Protein AF-A0A8J5ITA6-F1 (afdb_mon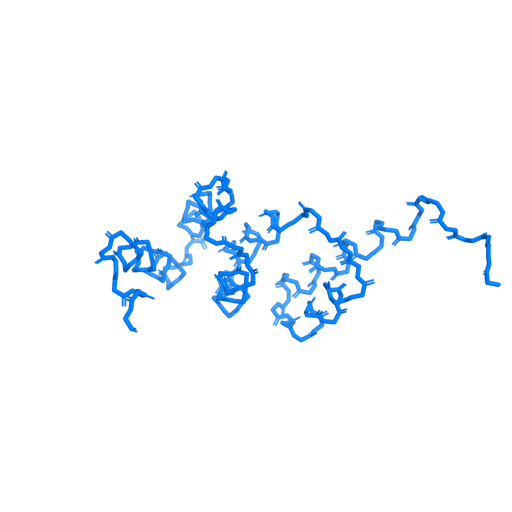omer_lite)

Sequence (108 aa):
MEYLHEQGYLDNFKDAAVVAVRNNHLDTLKWLLETHDYYTYGFMVEEAARHGHINILQFFHRTISSEEREFLPPFRNAIDVAATNGQLDTVKWVHHTRDEQRSGKWTS

Radius of gyration: 15.16 Å; chains: 1; bounding box: 36×26×49 Å

InterPro domains:
  IPR052050 Secreted Effector and Ankyrin Repeat [PTHR46586] (2-100)

Foldseek 3Di:
DPPPDDPDVVVVLVVVLLVCLLVLVQVSNVVSCVVDPDPPVQVSLLNNLLNLNVVNVVVSVVPDDPVCVVVRCRLVVSLVSNVVNVNVVSNVVSVVVVVCVVVVVPVD

Structure (mmCIF, N/CA/C/O backbone):
data_AF-A0A8J5ITA6-F1
#
_entry.id   AF-A0A8J5ITA6-F1
#
loop_
_atom_site.group_PDB
_atom_site.id
_atom_site.type_symbol
_atom_site.label_atom_id
_atom_site.label_alt_id
_atom_site.label_comp_id
_atom_site.label_asym_id
_atom_site.label_entity_id
_atom_site.label_seq_id
_atom_site.pdbx_PDB_ins_code
_atom_site.Cartn_x
_atom_site.Cartn_y
_atom_site.Cartn_z
_atom_site.occupancy
_atom_site.B_iso_or_equiv
_atom_site.auth_seq_id
_atom_site.auth_comp_id
_atom_site.auth_asym_id
_atom_site.auth_atom_id
_atom_site.pdbx_PDB_model_num
ATOM 1 N N . MET A 1 1 ? 19.729 -2.117 -29.677 1.00 46.41 1 MET A N 1
ATOM 2 C CA . MET A 1 1 ? 19.132 -1.587 -28.438 1.00 46.41 1 MET A CA 1
ATOM 3 C C . MET A 1 1 ? 18.856 -0.099 -28.624 1.00 46.41 1 MET A C 1
ATOM 5 O O . MET A 1 1 ? 19.531 0.697 -28.000 1.00 46.41 1 MET A O 1
ATOM 9 N N . GLU A 1 2 ? 17.934 0.286 -29.521 1.00 46.12 2 GLU A N 1
ATOM 10 C CA . GLU A 1 2 ? 17.629 1.723 -29.714 1.00 46.12 2 GLU A CA 1
ATOM 11 C C . GLU A 1 2 ? 16.331 2.043 -30.491 1.00 46.12 2 GLU A C 1
ATOM 13 O O . GLU A 1 2 ? 16.154 3.171 -30.923 1.00 46.12 2 GLU A O 1
ATOM 18 N N . TYR A 1 3 ? 15.390 1.103 -30.691 1.00 38.62 3 TYR A N 1
ATOM 19 C CA . TYR A 1 3 ? 14.214 1.397 -31.541 1.00 38.62 3 TYR A CA 1
ATOM 20 C C . TYR A 1 3 ? 12.907 0.678 -31.160 1.00 38.62 3 TYR A C 1
ATOM 22 O O . TYR A 1 3 ? 12.105 0.323 -32.016 1.00 38.62 3 TYR A O 1
ATOM 30 N N . LEU A 1 4 ? 12.677 0.444 -29.865 1.00 39.12 4 LEU A N 1
ATOM 31 C CA . LEU A 1 4 ? 11.391 -0.069 -29.352 1.00 39.12 4 LEU A CA 1
ATOM 32 C C . LEU A 1 4 ? 10.829 0.814 -28.226 1.00 39.12 4 LEU A C 1
ATOM 34 O O . LEU A 1 4 ? 10.108 0.335 -27.357 1.00 39.12 4 LEU A O 1
ATOM 38 N N . HIS A 1 5 ? 11.208 2.094 -28.202 1.00 45.31 5 HIS A N 1
ATOM 39 C CA . HIS A 1 5 ? 11.149 2.871 -26.969 1.00 45.31 5 HIS A CA 1
ATOM 40 C C . HIS A 1 5 ? 9.815 3.564 -26.686 1.00 45.31 5 HIS A C 1
ATOM 42 O O . HIS A 1 5 ? 9.518 3.773 -25.520 1.00 45.31 5 HIS A O 1
ATOM 48 N N . GLU A 1 6 ? 8.999 3.967 -27.661 1.00 45.97 6 GLU A N 1
ATOM 49 C CA . GLU A 1 6 ? 8.278 5.206 -27.338 1.00 45.97 6 GLU A CA 1
ATOM 50 C C . GLU A 1 6 ? 6.878 5.130 -26.734 1.00 45.97 6 GLU A C 1
ATOM 52 O O . GLU A 1 6 ? 6.600 6.043 -25.976 1.00 45.97 6 GLU A O 1
ATOM 57 N N . GLN A 1 7 ? 6.003 4.132 -26.924 1.00 51.00 7 GLN A N 1
ATOM 58 C CA . GLN A 1 7 ? 4.655 4.232 -26.298 1.00 51.00 7 GLN A CA 1
ATOM 59 C C . GLN A 1 7 ? 3.976 2.909 -25.883 1.00 51.00 7 GLN A C 1
ATOM 61 O O . GLN A 1 7 ? 3.191 2.911 -24.946 1.00 51.00 7 GLN A O 1
ATOM 66 N N . GLY A 1 8 ? 4.285 1.761 -26.500 1.00 47.88 8 GLY A N 1
ATOM 67 C CA . GLY A 1 8 ? 3.573 0.497 -26.212 1.00 47.88 8 GLY A CA 1
ATOM 68 C C . GLY A 1 8 ? 4.098 -0.328 -25.025 1.00 47.88 8 GLY A C 1
ATOM 69 O O . GLY A 1 8 ? 3.408 -1.223 -24.548 1.00 47.88 8 GLY A O 1
ATOM 70 N N . TYR A 1 9 ? 5.319 -0.062 -24.548 1.00 50.38 9 TYR A N 1
ATOM 71 C CA . TYR A 1 9 ? 5.942 -0.842 -23.467 1.00 50.38 9 TYR A CA 1
ATOM 72 C C . TYR A 1 9 ? 5.563 -0.341 -22.069 1.00 50.38 9 TYR A C 1
ATOM 74 O O . TYR A 1 9 ? 5.398 -1.150 -21.159 1.00 50.38 9 TYR A O 1
ATOM 82 N N . LEU A 1 10 ? 5.389 0.973 -21.897 1.00 52.78 10 LEU A N 1
ATOM 83 C CA . LEU A 1 10 ? 5.054 1.572 -20.602 1.00 52.78 10 LEU A CA 1
ATOM 84 C C . LEU A 1 10 ? 3.676 1.125 -20.097 1.00 52.78 10 LEU A C 1
ATOM 86 O O . LEU A 1 10 ? 3.512 0.904 -18.898 1.00 52.78 10 LEU A O 1
ATOM 90 N N . ASP A 1 11 ? 2.708 0.943 -20.995 1.00 60.53 11 ASP A N 1
ATOM 91 C CA . ASP A 1 11 ? 1.368 0.478 -20.624 1.00 60.53 11 ASP A CA 1
ATOM 92 C C . ASP A 1 11 ? 1.383 -0.986 -20.161 1.00 60.53 11 ASP A C 1
ATOM 94 O O . ASP A 1 11 ? 0.785 -1.304 -19.134 1.00 60.53 11 ASP A O 1
ATOM 98 N N . ASN A 1 12 ? 2.190 -1.846 -20.796 1.00 69.50 12 ASN A N 1
ATOM 99 C CA . ASN A 1 12 ? 2.364 -3.235 -20.358 1.00 69.50 12 ASN A CA 1
ATOM 100 C C . ASN A 1 12 ? 2.922 -3.337 -18.933 1.00 69.50 12 ASN A C 1
ATOM 102 O O . ASN A 1 12 ? 2.512 -4.209 -18.167 1.00 69.50 12 ASN A O 1
ATOM 106 N N . PHE A 1 13 ? 3.863 -2.466 -18.558 1.00 74.25 13 PHE A N 1
ATOM 107 C CA . PHE A 1 13 ? 4.431 -2.511 -17.214 1.00 74.25 13 PHE A CA 1
ATOM 108 C C . PHE A 1 13 ? 3.509 -1.897 -16.154 1.00 74.25 13 PHE A C 1
ATOM 110 O O . PHE A 1 13 ? 3.465 -2.404 -15.031 1.00 74.25 13 PHE A O 1
ATOM 117 N N . LYS A 1 14 ? 2.722 -0.868 -16.500 1.00 76.75 14 LYS A N 1
ATOM 118 C CA . LYS A 1 14 ? 1.652 -0.365 -15.622 1.00 76.75 14 LYS A CA 1
ATOM 119 C C . LYS A 1 14 ? 0.617 -1.452 -15.354 1.00 76.75 14 LYS A C 1
ATOM 121 O O . LYS A 1 14 ? 0.291 -1.703 -14.195 1.00 76.75 14 LYS A O 1
ATOM 126 N N . ASP A 1 15 ? 0.158 -2.135 -16.399 1.00 82.44 15 ASP A N 1
ATOM 127 C CA . ASP A 1 15 ? -0.790 -3.241 -16.272 1.00 82.44 15 ASP A CA 1
ATOM 128 C C . ASP A 1 15 ? -0.199 -4.380 -15.436 1.00 82.44 15 ASP A C 1
ATOM 130 O O . ASP A 1 15 ? -0.860 -4.896 -14.534 1.00 82.44 15 ASP A O 1
ATOM 134 N N . ALA A 1 16 ? 1.077 -4.718 -15.649 1.00 86.25 16 ALA A N 1
ATOM 135 C CA . ALA A 1 16 ? 1.779 -5.707 -14.837 1.00 86.25 16 ALA A CA 1
ATOM 136 C C . ALA A 1 16 ? 1.843 -5.308 -13.352 1.00 86.25 16 ALA A C 1
ATOM 138 O O . ALA A 1 16 ? 1.606 -6.148 -12.482 1.00 86.25 16 ALA A O 1
ATOM 139 N N . ALA A 1 17 ? 2.110 -4.036 -13.043 1.00 87.44 17 ALA A N 1
ATOM 140 C CA . ALA A 1 17 ? 2.145 -3.541 -11.670 1.00 87.44 17 ALA A CA 1
ATOM 141 C C . ALA A 1 17 ? 0.755 -3.582 -11.017 1.00 87.44 17 ALA A C 1
ATOM 143 O O . ALA A 1 17 ? 0.623 -4.016 -9.874 1.00 87.44 17 ALA A O 1
ATOM 144 N N . VAL A 1 18 ? -0.299 -3.222 -11.752 1.00 87.81 18 VAL A N 1
ATOM 145 C CA . VAL A 1 18 ? -1.689 -3.340 -11.285 1.00 87.81 18 VAL A CA 1
ATOM 146 C C . VAL A 1 18 ? -2.061 -4.797 -11.018 1.00 87.81 18 VAL A C 1
ATOM 148 O O . VAL A 1 18 ? -2.653 -5.105 -9.984 1.00 87.81 18 VAL A O 1
ATOM 151 N N . VAL A 1 19 ? -1.694 -5.714 -11.915 1.00 90.75 19 VAL A N 1
ATOM 152 C CA . VAL A 1 19 ? -1.919 -7.154 -11.728 1.00 90.75 19 VAL A CA 1
ATOM 153 C C . VAL A 1 19 ? -1.152 -7.669 -10.509 1.00 90.75 19 VAL A C 1
ATOM 155 O O . VAL A 1 19 ? -1.710 -8.441 -9.728 1.00 90.75 19 VAL A O 1
ATOM 158 N N . ALA A 1 20 ? 0.089 -7.224 -10.299 1.00 92.88 20 ALA A N 1
ATOM 159 C CA . ALA A 1 20 ? 0.862 -7.571 -9.111 1.00 92.88 20 ALA A CA 1
ATOM 160 C C . ALA A 1 20 ? 0.180 -7.065 -7.831 1.00 92.88 20 ALA A C 1
ATOM 162 O O . ALA A 1 20 ? 0.063 -7.822 -6.869 1.00 92.88 20 ALA A O 1
ATOM 163 N N . VAL A 1 21 ? -0.345 -5.835 -7.836 1.00 93.50 21 VAL A N 1
ATOM 164 C CA . VAL A 1 21 ? -1.115 -5.284 -6.713 1.00 93.50 21 VAL A CA 1
ATOM 165 C C . VAL A 1 21 ? -2.354 -6.125 -6.435 1.00 93.50 21 VAL A C 1
ATOM 167 O O . VAL A 1 21 ? -2.513 -6.600 -5.316 1.00 93.50 21 VAL A O 1
ATOM 170 N N . ARG A 1 22 ? -3.200 -6.378 -7.440 1.00 93.12 22 ARG A N 1
ATOM 171 C CA . ARG A 1 22 ? -4.438 -7.166 -7.289 1.00 93.12 22 ARG A CA 1
ATOM 172 C C . ARG A 1 22 ? -4.195 -8.547 -6.685 1.00 93.12 22 ARG A C 1
ATOM 174 O O . ARG A 1 22 ? -4.977 -8.995 -5.850 1.00 93.12 22 ARG A O 1
ATOM 181 N N . ASN A 1 23 ? -3.097 -9.190 -7.078 1.00 94.62 23 ASN A N 1
ATOM 182 C CA . ASN A 1 23 ? -2.720 -10.529 -6.620 1.00 94.62 23 ASN A CA 1
ATOM 183 C C . ASN A 1 23 ? -1.823 -10.536 -5.371 1.00 94.62 23 ASN A C 1
ATOM 185 O O . ASN A 1 23 ? -1.356 -11.593 -4.961 1.00 94.62 23 ASN A O 1
ATOM 189 N N . ASN A 1 24 ? -1.579 -9.383 -4.748 1.00 95.94 24 ASN A N 1
ATOM 190 C CA . ASN A 1 24 ? -0.714 -9.246 -3.577 1.00 95.94 24 ASN A CA 1
ATOM 191 C C . ASN A 1 24 ? 0.753 -9.690 -3.783 1.00 95.94 24 ASN A C 1
ATOM 193 O O . ASN A 1 24 ? 1.422 -10.176 -2.868 1.00 95.94 24 ASN A O 1
ATOM 197 N N . HIS A 1 25 ? 1.284 -9.530 -4.992 1.00 96.31 25 HIS A N 1
ATOM 198 C CA . HIS A 1 25 ? 2.654 -9.903 -5.342 1.00 96.31 25 HIS A CA 1
ATOM 199 C C . HIS A 1 25 ? 3.629 -8.751 -5.056 1.00 96.31 25 HIS A C 1
ATOM 201 O O . HIS A 1 25 ? 4.155 -8.115 -5.971 1.00 96.31 25 HIS A O 1
ATOM 207 N N . LEU A 1 26 ? 3.873 -8.474 -3.772 1.00 93.94 26 LEU A N 1
ATOM 208 C CA . LEU A 1 26 ? 4.703 -7.344 -3.333 1.00 93.94 26 LEU A CA 1
ATOM 209 C C . LEU A 1 26 ? 6.124 -7.359 -3.926 1.00 93.94 26 LEU A C 1
ATOM 211 O O . LEU A 1 26 ? 6.634 -6.306 -4.295 1.00 93.94 26 LEU A O 1
ATOM 215 N N . ASP A 1 27 ? 6.771 -8.517 -4.041 1.00 92.88 27 ASP A N 1
ATOM 216 C CA . ASP A 1 27 ? 8.149 -8.568 -4.548 1.00 92.88 27 ASP A CA 1
ATOM 217 C C . ASP A 1 27 ? 8.222 -8.319 -6.060 1.00 92.88 27 ASP A C 1
ATOM 219 O O . ASP A 1 27 ? 9.113 -7.611 -6.526 1.00 92.88 27 ASP A O 1
ATOM 223 N N . THR A 1 28 ? 7.231 -8.796 -6.821 1.00 90.12 28 THR A N 1
ATOM 224 C CA . THR A 1 28 ? 7.074 -8.434 -8.237 1.00 90.12 28 THR A CA 1
ATOM 225 C C . THR A 1 28 ? 6.818 -6.939 -8.392 1.00 90.12 28 THR A C 1
ATOM 227 O O . THR A 1 28 ? 7.406 -6.304 -9.261 1.00 90.12 28 THR A O 1
ATOM 230 N N . LEU A 1 29 ? 5.979 -6.362 -7.527 1.00 90.25 29 LEU A N 1
ATOM 231 C CA . LEU A 1 29 ? 5.704 -4.930 -7.525 1.00 90.25 29 LEU A CA 1
ATOM 232 C C . LEU A 1 29 ? 6.972 -4.108 -7.251 1.00 90.25 29 LEU A C 1
ATOM 234 O O . LEU A 1 29 ? 7.237 -3.165 -7.987 1.00 90.25 29 LEU A O 1
ATOM 238 N N . LYS A 1 30 ? 7.784 -4.476 -6.251 1.00 88.56 30 LYS A N 1
ATOM 239 C CA . LYS A 1 30 ? 9.068 -3.802 -5.977 1.00 88.56 30 LYS A CA 1
ATOM 240 C C . LYS A 1 30 ? 9.990 -3.836 -7.191 1.00 88.56 30 LYS A C 1
ATOM 242 O O . LYS A 1 30 ? 10.472 -2.792 -7.606 1.00 88.56 30 LYS A O 1
ATOM 247 N N . TRP A 1 31 ? 10.164 -5.011 -7.798 1.00 87.12 31 TRP A N 1
ATOM 248 C CA . TRP A 1 31 ? 11.005 -5.169 -8.986 1.00 87.12 31 TRP A CA 1
ATOM 249 C C . TRP A 1 31 ? 10.533 -4.292 -10.161 1.00 87.12 31 TRP A C 1
ATOM 251 O O . TRP A 1 31 ? 11.339 -3.675 -10.858 1.00 87.12 31 TRP A O 1
ATOM 261 N N . LEU A 1 32 ? 9.215 -4.184 -10.364 1.00 85.75 32 LEU A N 1
ATOM 262 C CA . LEU A 1 32 ? 8.642 -3.314 -11.394 1.00 85.75 32 LEU A CA 1
ATOM 263 C C . LEU A 1 32 ? 8.900 -1.827 -11.109 1.00 85.75 32 LEU A C 1
ATOM 265 O O . LEU A 1 32 ? 9.222 -1.087 -12.034 1.00 85.75 32 LEU A O 1
ATOM 269 N N . LEU A 1 33 ? 8.788 -1.396 -9.849 1.00 81.19 33 LEU A N 1
ATOM 270 C CA . LEU A 1 33 ? 8.990 -0.000 -9.439 1.00 81.19 33 LEU A CA 1
ATOM 271 C C . LEU A 1 33 ? 10.471 0.411 -9.378 1.00 81.19 33 LEU A C 1
ATOM 273 O O . LEU A 1 33 ? 10.782 1.582 -9.540 1.00 81.19 33 LEU A O 1
ATOM 277 N N . GLU A 1 34 ? 11.394 -0.528 -9.165 1.00 79.62 34 GLU A N 1
ATOM 278 C CA . GLU A 1 34 ? 12.843 -0.266 -9.213 1.00 79.62 34 GLU A CA 1
ATOM 279 C C . GLU A 1 34 ? 13.356 -0.047 -10.642 1.00 79.62 34 GLU A C 1
ATOM 281 O O . GLU A 1 34 ? 14.375 0.608 -10.852 1.00 79.62 34 GLU A O 1
ATOM 286 N N . THR 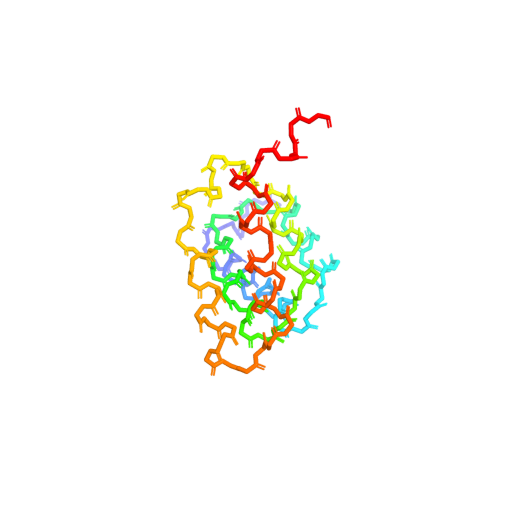A 1 35 ? 12.670 -0.617 -11.634 1.00 72.69 35 THR A N 1
ATOM 287 C CA . THR A 1 35 ? 13.110 -0.604 -13.036 1.00 72.69 35 THR A CA 1
ATOM 288 C C . THR A 1 35 ? 12.521 0.548 -13.847 1.00 72.69 35 THR A C 1
ATOM 290 O O . THR A 1 35 ? 13.014 0.828 -14.938 1.00 72.69 35 THR A O 1
ATOM 293 N N . HIS A 1 36 ? 11.482 1.215 -13.337 1.00 67.75 36 HIS A N 1
ATOM 294 C CA . HIS A 1 36 ? 10.737 2.244 -14.056 1.00 67.75 36 HIS A CA 1
ATOM 295 C C . HIS A 1 36 ? 10.171 3.281 -13.080 1.00 67.75 36 HIS A C 1
ATOM 297 O O . HIS A 1 36 ? 9.564 2.926 -12.071 1.00 67.75 36 HIS A O 1
ATOM 303 N N . ASP A 1 37 ? 10.325 4.563 -13.410 1.00 61.31 37 ASP A N 1
ATOM 304 C CA . ASP A 1 37 ? 9.830 5.657 -12.577 1.00 61.31 37 ASP A CA 1
ATOM 305 C C . ASP A 1 37 ? 8.328 5.876 -12.832 1.00 61.31 37 ASP A C 1
ATOM 307 O O . ASP A 1 37 ? 7.915 6.288 -13.922 1.00 61.31 37 ASP A O 1
ATOM 311 N N . TYR A 1 38 ? 7.485 5.533 -11.854 1.00 62.25 38 TYR A N 1
ATOM 312 C CA . TYR A 1 38 ? 6.030 5.616 -11.986 1.00 62.25 38 TYR A CA 1
ATOM 313 C C . TYR A 1 38 ? 5.438 6.729 -11.132 1.00 62.25 38 TYR A C 1
ATOM 315 O O . TYR A 1 38 ? 5.397 6.648 -9.910 1.00 62.25 38 TYR A O 1
ATOM 323 N N . TYR A 1 39 ? 4.783 7.681 -11.791 1.00 60.59 39 TYR A N 1
ATOM 324 C CA . TYR A 1 39 ? 3.926 8.679 -11.140 1.00 60.59 39 TYR A CA 1
ATOM 325 C C . TYR A 1 39 ? 2.541 8.132 -10.721 1.00 60.59 39 TYR A C 1
ATOM 327 O O . TYR A 1 39 ? 1.655 8.892 -10.339 1.00 60.59 39 TYR A O 1
ATOM 335 N N . THR A 1 40 ? 2.304 6.817 -10.806 1.00 64.94 40 THR A N 1
ATOM 336 C CA . THR A 1 40 ? 0.971 6.196 -10.657 1.00 64.94 40 THR A CA 1
ATOM 337 C C . THR A 1 40 ? 0.762 5.464 -9.329 1.00 64.94 40 THR A C 1
ATOM 339 O O . THR A 1 40 ? -0.031 4.525 -9.259 1.00 64.94 40 THR A O 1
ATOM 342 N N . TYR A 1 41 ? 1.424 5.896 -8.252 1.00 75.44 41 TYR A N 1
ATOM 343 C CA . TYR A 1 41 ? 1.232 5.330 -6.907 1.00 75.44 41 TYR A CA 1
ATOM 344 C C . TYR A 1 41 ? -0.227 5.351 -6.451 1.00 75.44 41 TYR A C 1
ATOM 346 O O . TYR A 1 41 ? -0.666 4.484 -5.700 1.00 75.44 41 TYR A O 1
ATOM 354 N N . GLY A 1 42 ? -1.002 6.322 -6.936 1.00 79.69 42 GLY A N 1
ATOM 355 C CA . GLY A 1 42 ? -2.354 6.518 -6.456 1.00 79.69 42 GLY A CA 1
ATOM 356 C C . GLY A 1 42 ? -3.331 5.404 -6.779 1.00 79.69 42 GLY A C 1
ATOM 357 O O . GLY A 1 42 ? -3.989 4.880 -5.884 1.00 79.69 42 GLY A O 1
ATOM 358 N N . PHE A 1 43 ? -3.368 4.994 -8.042 1.00 82.44 43 PHE A N 1
ATOM 359 C CA . PHE A 1 43 ? -4.222 3.894 -8.467 1.00 82.44 43 PHE A CA 1
ATOM 360 C C . PHE A 1 43 ? -3.813 2.571 -7.799 1.00 82.44 43 PHE A C 1
ATOM 362 O O . PHE A 1 43 ? -4.663 1.787 -7.387 1.00 82.44 43 PHE A O 1
ATOM 369 N N . MET A 1 44 ? -2.506 2.343 -7.622 1.00 87.88 44 MET A N 1
ATOM 370 C CA . MET A 1 44 ? -1.990 1.146 -6.949 1.00 87.88 44 MET A CA 1
ATOM 371 C C . MET A 1 44 ? -2.383 1.097 -5.466 1.00 87.88 44 MET A C 1
ATOM 373 O O . MET A 1 44 ? -2.732 0.035 -4.957 1.00 87.88 44 MET A O 1
ATOM 377 N N . VAL A 1 45 ? -2.362 2.239 -4.774 1.00 89.25 45 VAL A N 1
ATOM 378 C CA . VAL A 1 45 ? -2.814 2.348 -3.379 1.00 89.25 45 VAL A CA 1
ATOM 379 C C . VAL A 1 45 ? -4.316 2.083 -3.263 1.00 89.25 45 VAL A C 1
ATOM 381 O O . VAL A 1 45 ? -4.728 1.326 -2.385 1.00 89.25 45 VAL A O 1
ATOM 384 N N . GLU A 1 46 ? -5.137 2.643 -4.154 1.00 89.75 46 GLU A N 1
ATOM 385 C CA . GLU A 1 46 ? -6.582 2.376 -4.163 1.00 89.75 46 GLU A CA 1
ATOM 386 C C . GLU A 1 46 ? -6.885 0.897 -4.417 1.00 89.75 46 GLU A C 1
ATOM 388 O O . GLU A 1 46 ? -7.721 0.314 -3.728 1.00 89.75 46 GLU A O 1
ATOM 393 N N . GLU A 1 47 ? -6.177 0.259 -5.349 1.00 92.12 47 GLU A N 1
ATOM 394 C CA . GLU A 1 47 ? -6.399 -1.151 -5.656 1.00 92.12 47 GLU A CA 1
ATOM 395 C C . GLU A 1 47 ? -5.923 -2.074 -4.527 1.00 92.12 47 GLU A C 1
ATOM 397 O O . GLU A 1 47 ? -6.622 -3.018 -4.156 1.00 92.12 47 GLU A O 1
ATOM 402 N N . ALA A 1 48 ? -4.789 -1.763 -3.895 1.00 93.69 48 ALA A N 1
ATOM 403 C CA . ALA A 1 48 ? -4.355 -2.468 -2.693 1.00 93.69 48 ALA A CA 1
ATOM 404 C C . ALA A 1 48 ? -5.390 -2.331 -1.563 1.00 93.69 48 ALA A C 1
ATOM 406 O O . ALA A 1 48 ? -5.706 -3.315 -0.897 1.00 93.69 48 ALA A O 1
ATOM 407 N N . ALA A 1 49 ? -5.971 -1.142 -1.380 1.00 93.56 49 ALA A N 1
ATOM 408 C CA . ALA A 1 49 ? -7.008 -0.905 -0.381 1.00 93.56 49 ALA A CA 1
ATOM 409 C C . ALA A 1 49 ? -8.323 -1.630 -0.700 1.00 93.56 49 ALA A C 1
ATOM 411 O O . ALA A 1 49 ? -8.941 -2.193 0.202 1.00 93.56 49 ALA A O 1
ATOM 412 N N . ARG A 1 50 ? -8.721 -1.678 -1.977 1.00 94.88 50 ARG A N 1
ATOM 413 C CA . ARG A 1 50 ? -9.902 -2.411 -2.462 1.00 94.88 50 ARG A CA 1
ATOM 414 C C . ARG A 1 50 ? -9.834 -3.894 -2.104 1.00 94.88 50 ARG A C 1
ATOM 416 O O . ARG A 1 50 ? -10.837 -4.478 -1.697 1.00 94.88 50 ARG A O 1
ATOM 423 N N . HIS A 1 51 ? -8.650 -4.485 -2.240 1.00 95.62 51 HIS A N 1
ATOM 424 C CA . HIS A 1 51 ? -8.414 -5.906 -1.989 1.00 95.62 51 HIS A CA 1
ATOM 425 C C . HIS A 1 51 ? -7.906 -6.232 -0.577 1.00 95.62 51 HIS A C 1
ATOM 427 O O . HIS A 1 51 ? -7.788 -7.405 -0.237 1.00 95.62 51 HIS A O 1
ATOM 433 N N . GLY A 1 52 ? -7.636 -5.222 0.252 1.00 95.12 52 GLY A N 1
ATOM 434 C CA . GLY A 1 52 ? -7.198 -5.408 1.635 1.00 95.12 52 GLY A CA 1
ATOM 435 C C . GLY A 1 52 ? -5.713 -5.759 1.809 1.00 95.12 52 GLY A C 1
ATOM 436 O O . GLY A 1 52 ? -5.320 -6.306 2.840 1.00 95.12 52 GLY A O 1
ATOM 437 N N . HIS A 1 53 ? -4.867 -5.451 0.824 1.00 96.56 53 HIS A N 1
ATOM 438 C CA . HIS A 1 53 ? -3.445 -5.821 0.800 1.00 96.56 53 HIS A CA 1
ATOM 439 C C . HIS A 1 53 ? -2.584 -4.856 1.627 1.00 96.56 53 HIS A C 1
ATOM 441 O O . HIS A 1 53 ? -1.844 -4.018 1.102 1.00 96.56 53 HIS A O 1
ATOM 447 N N . ILE A 1 54 ? -2.682 -4.970 2.955 1.00 93.75 54 ILE A N 1
ATOM 448 C CA . ILE A 1 54 ? -2.009 -4.091 3.931 1.00 93.75 54 ILE A CA 1
ATOM 449 C C . ILE A 1 54 ? -0.486 -4.047 3.736 1.00 93.75 54 ILE A C 1
ATOM 451 O O . ILE A 1 54 ? 0.116 -2.990 3.880 1.00 93.75 54 ILE A O 1
ATOM 455 N N . ASN A 1 55 ? 0.158 -5.157 3.380 1.00 94.75 55 ASN A N 1
ATOM 456 C CA . ASN A 1 55 ? 1.601 -5.222 3.114 1.00 94.75 55 ASN A CA 1
ATOM 457 C C . ASN A 1 55 ? 2.036 -4.313 1.949 1.00 94.75 55 ASN A C 1
ATOM 459 O O . ASN A 1 55 ? 3.087 -3.676 2.028 1.00 94.75 55 ASN A O 1
ATOM 463 N N . ILE A 1 56 ? 1.227 -4.213 0.891 1.00 92.94 56 ILE A N 1
ATOM 464 C CA . ILE A 1 56 ? 1.484 -3.304 -0.234 1.00 92.94 56 ILE A CA 1
ATOM 465 C C . ILE A 1 56 ? 1.226 -1.853 0.183 1.00 92.94 56 ILE A C 1
ATOM 467 O O . ILE A 1 56 ? 2.029 -0.971 -0.123 1.00 92.94 56 ILE A O 1
ATOM 471 N N . LEU A 1 57 ? 0.162 -1.599 0.950 1.00 90.69 57 LEU A N 1
ATOM 472 C CA . LEU A 1 57 ? -0.106 -0.267 1.495 1.00 90.69 57 LEU A CA 1
ATOM 473 C C . LEU A 1 57 ? 1.015 0.211 2.425 1.00 90.69 57 LEU A C 1
ATOM 475 O O . LEU A 1 57 ? 1.427 1.363 2.336 1.00 90.69 57 LEU A O 1
ATOM 479 N N . GLN A 1 58 ? 1.553 -0.670 3.270 1.00 89.56 58 GLN A N 1
ATOM 480 C CA . GLN A 1 58 ? 2.713 -0.399 4.120 1.00 89.56 58 GLN A CA 1
ATOM 481 C C . GLN A 1 58 ? 3.968 -0.108 3.302 1.00 89.56 58 GLN A C 1
ATOM 483 O O . GLN A 1 58 ? 4.745 0.768 3.675 1.00 89.56 58 GLN A O 1
ATOM 488 N N . PHE A 1 59 ? 4.176 -0.831 2.201 1.00 90.00 59 PHE A N 1
ATOM 489 C CA . PHE A 1 59 ? 5.282 -0.562 1.292 1.00 90.00 59 PHE A CA 1
ATOM 490 C C . PHE A 1 59 ? 5.168 0.847 0.700 1.00 90.00 59 PHE A C 1
ATOM 492 O O . PHE A 1 59 ? 6.071 1.652 0.909 1.00 90.00 59 PHE A O 1
ATOM 499 N N . PHE A 1 60 ? 4.037 1.201 0.081 1.00 86.06 60 PHE A N 1
ATOM 500 C CA . PHE A 1 60 ? 3.836 2.558 -0.440 1.00 86.06 60 PHE A CA 1
ATOM 501 C C . PHE A 1 60 ? 3.929 3.617 0.657 1.00 86.06 60 PHE A C 1
ATOM 503 O O . PHE A 1 60 ? 4.517 4.675 0.456 1.00 86.06 60 PHE A O 1
ATOM 510 N N . HIS A 1 61 ? 3.422 3.310 1.849 1.00 81.56 61 HIS A N 1
ATOM 511 C CA . HIS A 1 61 ? 3.536 4.185 3.003 1.00 81.56 61 HIS A CA 1
ATOM 512 C C . HIS A 1 61 ? 4.979 4.443 3.440 1.00 81.56 61 HIS A C 1
ATOM 514 O O . HIS A 1 61 ? 5.239 5.476 4.035 1.00 81.56 61 HIS A O 1
ATOM 520 N N . ARG A 1 62 ? 5.920 3.531 3.197 1.00 82.75 62 ARG A N 1
ATOM 521 C CA . ARG A 1 62 ? 7.337 3.731 3.539 1.00 82.75 62 ARG A CA 1
ATOM 522 C C . ARG A 1 62 ? 8.118 4.386 2.405 1.00 82.75 62 ARG A C 1
ATOM 524 O O . ARG A 1 62 ? 9.041 5.139 2.684 1.00 82.75 62 ARG A O 1
ATOM 531 N N . THR A 1 63 ? 7.748 4.089 1.163 1.00 80.00 63 THR A N 1
ATOM 532 C CA . THR A 1 63 ? 8.462 4.542 -0.037 1.00 80.00 63 THR A CA 1
ATOM 533 C C . THR A 1 63 ? 8.113 5.979 -0.425 1.00 80.00 63 THR A C 1
ATOM 535 O O . THR A 1 63 ? 8.981 6.711 -0.883 1.00 80.00 63 THR A O 1
ATOM 538 N N . ILE A 1 64 ? 6.863 6.404 -0.224 1.00 75.75 64 ILE A N 1
ATOM 539 C CA . ILE A 1 64 ? 6.411 7.761 -0.559 1.00 75.75 64 ILE A CA 1
ATOM 540 C C . ILE A 1 64 ? 6.915 8.742 0.504 1.00 75.75 64 ILE A C 1
ATOM 542 O O . ILE A 1 64 ? 6.759 8.474 1.702 1.00 75.75 64 ILE A O 1
ATOM 546 N N . SER A 1 65 ? 7.473 9.881 0.083 1.00 67.12 65 SER A N 1
ATOM 547 C CA . SER A 1 65 ? 7.969 10.912 1.002 1.00 67.12 65 SER A CA 1
ATOM 548 C C . SER A 1 65 ? 6.850 11.483 1.886 1.00 67.12 65 SER A C 1
ATOM 550 O O . SER A 1 65 ? 5.659 11.397 1.571 1.00 67.12 65 SER A O 1
ATOM 552 N N . SER A 1 66 ? 7.209 12.068 3.032 1.00 65.94 66 SER A N 1
ATOM 553 C CA . SER A 1 66 ? 6.232 12.690 3.938 1.00 65.94 66 SER A CA 1
ATOM 554 C C . SER A 1 66 ? 5.454 13.828 3.272 1.00 65.94 66 SER A C 1
ATOM 556 O O . SER A 1 66 ? 4.262 13.968 3.533 1.00 65.94 66 SER A O 1
ATOM 558 N N . GLU A 1 67 ? 6.108 14.593 2.393 1.00 62.75 67 GLU A N 1
ATOM 559 C CA . GLU A 1 67 ? 5.498 15.700 1.649 1.00 62.75 67 GLU A CA 1
ATOM 560 C C . GLU A 1 67 ? 4.462 15.181 0.648 1.00 62.75 67 GLU A C 1
ATOM 562 O O . GLU A 1 67 ? 3.310 15.604 0.662 1.00 62.75 67 GLU A O 1
ATOM 567 N N . GLU A 1 68 ? 4.81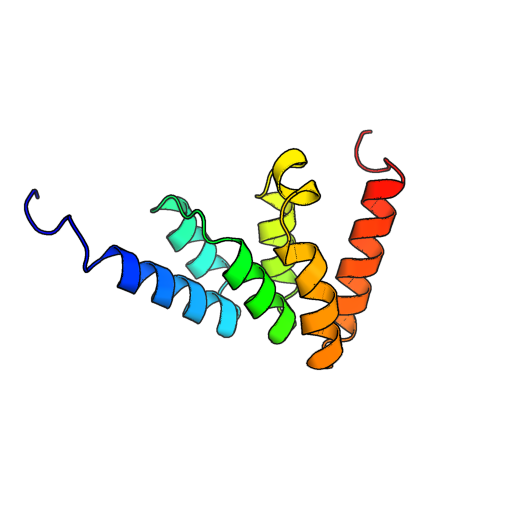6 14.181 -0.159 1.00 63.28 68 GLU A N 1
ATOM 568 C CA . GLU A 1 68 ? 3.881 13.573 -1.107 1.00 63.28 68 GLU A CA 1
ATOM 569 C C . GLU A 1 68 ? 2.684 12.941 -0.390 1.00 63.28 68 GLU A C 1
ATOM 571 O O . GLU A 1 68 ? 1.553 13.039 -0.852 1.00 63.28 68 GLU A O 1
ATOM 576 N N . ARG A 1 69 ? 2.885 12.336 0.783 1.00 64.12 69 ARG A N 1
ATOM 577 C CA . ARG A 1 69 ? 1.819 11.655 1.528 1.00 64.12 69 ARG A CA 1
ATOM 578 C C . ARG A 1 69 ? 0.706 12.584 2.015 1.00 64.12 69 ARG A C 1
ATOM 580 O O . ARG A 1 69 ? -0.446 12.155 2.077 1.00 64.12 69 ARG A O 1
ATOM 587 N N . GLU A 1 70 ? 1.033 13.824 2.373 1.00 59.56 70 GLU A N 1
ATOM 588 C CA . GLU A 1 70 ? 0.049 14.815 2.824 1.00 59.56 70 GLU A CA 1
ATOM 589 C C . GLU A 1 70 ? -0.833 15.305 1.666 1.00 59.56 70 GLU A C 1
ATOM 591 O O . GLU A 1 70 ? -2.045 15.499 1.834 1.00 59.56 70 GLU A O 1
ATOM 596 N N . PHE A 1 71 ? -0.229 15.439 0.484 1.00 54.81 71 PHE A N 1
ATOM 597 C CA . PHE A 1 71 ? -0.879 15.971 -0.709 1.00 54.81 71 PHE A CA 1
ATOM 598 C C . PHE A 1 71 ? -1.457 14.909 -1.635 1.00 54.81 71 PHE A C 1
ATOM 600 O O . PHE A 1 71 ? -2.246 15.264 -2.505 1.00 54.81 71 PHE A O 1
ATOM 607 N N . LEU A 1 72 ? -1.130 13.628 -1.452 1.00 58.38 72 LEU A N 1
ATOM 608 C CA . LEU A 1 72 ? -1.642 12.544 -2.280 1.00 58.38 72 LEU A CA 1
ATOM 609 C C . LEU A 1 72 ? -3.099 12.199 -1.897 1.00 58.38 72 LEU A C 1
ATOM 611 O O . LEU A 1 72 ? -3.341 11.582 -0.852 1.00 58.38 72 LEU A O 1
ATO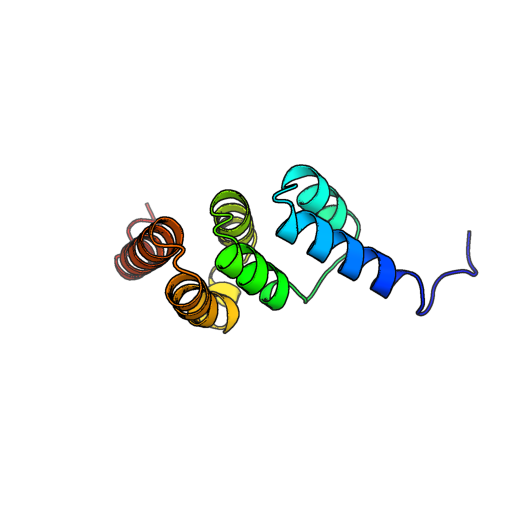M 615 N N . PRO A 1 73 ? -4.085 12.482 -2.779 1.00 53.97 73 PRO A N 1
ATOM 616 C CA . PRO A 1 73 ? -5.468 12.010 -2.622 1.00 53.97 73 PRO A CA 1
ATOM 617 C C . PRO A 1 73 ? -5.631 10.492 -2.361 1.00 53.97 73 PRO A C 1
ATOM 619 O O . PRO A 1 73 ? -6.523 10.124 -1.597 1.00 53.97 73 PRO A O 1
ATOM 622 N N . PRO A 1 74 ? -4.783 9.596 -2.913 1.00 60.19 74 PRO A N 1
ATOM 623 C CA . PRO A 1 74 ? -4.930 8.145 -2.803 1.00 60.19 74 PRO A CA 1
ATOM 624 C C . PRO A 1 74 ? -5.045 7.583 -1.392 1.00 60.19 74 PRO A C 1
ATOM 626 O O . PRO A 1 74 ? -5.838 6.678 -1.178 1.00 60.19 74 PRO A O 1
ATOM 629 N N . PHE A 1 75 ? -4.306 8.108 -0.407 1.00 66.31 75 PHE A N 1
ATOM 630 C CA . PHE A 1 75 ? -4.425 7.614 0.974 1.00 66.31 75 PHE A CA 1
ATOM 631 C C . PHE A 1 75 ? -5.719 8.072 1.647 1.00 66.31 75 PHE A C 1
ATOM 633 O O . PHE A 1 75 ? -6.227 7.384 2.534 1.00 66.31 75 PHE A O 1
ATOM 640 N N . ARG A 1 76 ? -6.269 9.220 1.226 1.00 69.12 76 ARG A N 1
ATOM 641 C CA . ARG A 1 76 ? -7.596 9.661 1.667 1.00 69.12 76 ARG A CA 1
ATOM 642 C C . ARG A 1 76 ? -8.673 8.780 1.051 1.00 69.12 76 ARG A C 1
ATOM 644 O O . ARG A 1 76 ? -9.525 8.312 1.787 1.00 69.12 76 ARG A O 1
ATOM 651 N N . ASN A 1 77 ? -8.577 8.479 -0.241 1.00 80.38 77 ASN A N 1
ATOM 652 C CA . ASN A 1 77 ? -9.537 7.611 -0.923 1.00 80.38 77 ASN A CA 1
ATOM 653 C C . ASN A 1 77 ? -9.414 6.142 -0.485 1.00 80.38 77 ASN A C 1
ATOM 655 O O . ASN A 1 77 ? -10.408 5.425 -0.449 1.00 80.38 77 ASN A O 1
ATOM 659 N N . ALA A 1 78 ? -8.217 5.687 -0.104 1.00 83.75 78 ALA A N 1
ATOM 660 C CA . ALA A 1 78 ? -7.958 4.306 0.296 1.00 83.75 78 ALA A CA 1
ATOM 661 C C . ALA A 1 78 ? -8.820 3.849 1.479 1.00 83.75 78 ALA A C 1
ATOM 663 O O . ALA A 1 78 ? -9.260 2.703 1.488 1.00 83.75 78 ALA A O 1
ATOM 664 N N . ILE A 1 79 ? -9.087 4.714 2.467 1.00 87.00 79 ILE A N 1
ATOM 665 C CA . ILE A 1 79 ? -9.934 4.327 3.607 1.00 87.00 79 ILE A CA 1
ATOM 666 C C . ILE A 1 79 ? -11.389 4.117 3.176 1.00 87.00 79 ILE A C 1
ATOM 668 O O . ILE A 1 79 ? -12.007 3.140 3.594 1.00 87.00 79 ILE A O 1
ATOM 672 N N . ASP A 1 80 ? -11.906 4.977 2.297 1.00 90.00 80 ASP A N 1
ATOM 673 C CA . ASP A 1 80 ? -13.272 4.886 1.778 1.00 90.00 80 ASP A CA 1
ATOM 674 C C . ASP A 1 80 ? -13.416 3.670 0.854 1.00 90.00 80 ASP A C 1
ATOM 676 O O . ASP A 1 80 ? -14.381 2.908 0.943 1.00 90.00 80 ASP A O 1
ATOM 680 N N . VAL A 1 81 ? -12.412 3.419 0.009 1.00 92.56 81 VAL A N 1
ATOM 681 C CA . VAL A 1 81 ? -12.345 2.227 -0.845 1.00 92.56 81 VAL A CA 1
ATOM 682 C C . VAL A 1 81 ? -12.278 0.955 0.007 1.00 92.56 81 VAL A C 1
ATOM 684 O O . VAL A 1 81 ? -13.048 0.025 -0.223 1.00 92.56 81 VAL A O 1
ATOM 687 N N . ALA A 1 82 ? -11.429 0.909 1.032 1.00 92.88 82 ALA A N 1
ATOM 688 C CA . ALA A 1 82 ? -11.361 -0.231 1.943 1.00 92.88 82 ALA A CA 1
ATOM 689 C C . ALA A 1 82 ? -12.694 -0.450 2.680 1.00 92.88 82 ALA A C 1
ATOM 691 O O . ALA A 1 82 ? -13.175 -1.581 2.763 1.00 92.88 82 ALA A O 1
ATOM 692 N N . ALA A 1 83 ? -13.329 0.623 3.164 1.00 93.31 83 ALA A N 1
ATOM 693 C CA . ALA A 1 83 ? -14.602 0.551 3.876 1.00 93.31 83 ALA A CA 1
ATOM 694 C C . ALA A 1 83 ? -15.737 0.036 2.980 1.00 93.31 83 ALA A C 1
ATOM 696 O O . ALA A 1 83 ? -16.472 -0.869 3.374 1.00 93.31 83 ALA A O 1
ATOM 697 N N . THR A 1 84 ? -15.847 0.557 1.755 1.00 96.12 84 THR A N 1
ATOM 698 C CA . THR A 1 84 ? -16.867 0.134 0.779 1.00 96.12 84 THR A CA 1
ATOM 699 C C . THR A 1 84 ? -16.692 -1.312 0.312 1.00 96.12 84 THR A C 1
ATOM 701 O O . THR A 1 84 ? -17.678 -1.951 -0.045 1.00 96.12 84 THR A O 1
ATOM 704 N N . ASN A 1 85 ? -15.470 -1.853 0.360 1.00 95.88 85 ASN A N 1
ATOM 705 C CA . ASN A 1 85 ? -15.168 -3.241 -0.009 1.00 95.88 85 ASN A CA 1
ATOM 706 C C . ASN A 1 85 ? -15.104 -4.195 1.201 1.00 95.88 85 ASN A C 1
ATOM 708 O O . ASN A 1 85 ? -14.720 -5.352 1.050 1.00 95.88 85 ASN A O 1
ATOM 712 N N . GLY A 1 86 ? -15.473 -3.737 2.404 1.00 95.50 86 GLY A N 1
ATOM 713 C CA . GLY A 1 86 ? -15.520 -4.578 3.605 1.00 95.50 86 GLY A CA 1
ATOM 714 C C . GLY A 1 86 ? -14.149 -4.952 4.183 1.00 95.50 86 GLY A C 1
ATOM 715 O O . GLY A 1 86 ? -14.057 -5.862 5.006 1.00 95.50 86 GLY A O 1
ATOM 716 N N . GLN A 1 87 ? -13.084 -4.246 3.799 1.00 96.94 87 GLN A N 1
ATOM 717 C CA . GLN A 1 87 ? -11.707 -4.510 4.225 1.00 96.94 87 GLN A CA 1
ATOM 718 C C . GLN A 1 87 ? -11.425 -3.904 5.608 1.00 96.94 87 GLN A C 1
ATOM 720 O O . GLN A 1 87 ? -10.639 -2.965 5.758 1.00 96.94 87 GLN A O 1
ATOM 725 N N . LEU A 1 88 ? -12.086 -4.433 6.642 1.00 94.38 88 LEU A N 1
ATOM 726 C CA . LEU A 1 88 ? -12.073 -3.876 8.000 1.00 94.38 88 LEU A CA 1
ATOM 727 C C . LEU A 1 88 ? -10.659 -3.700 8.577 1.00 94.38 88 LEU A C 1
ATOM 729 O O . LEU A 1 88 ? -10.369 -2.670 9.185 1.00 94.38 88 LEU A O 1
ATOM 733 N N . ASP A 1 89 ? -9.770 -4.673 8.386 1.00 94.38 89 ASP A N 1
ATOM 734 C CA . ASP A 1 89 ? -8.406 -4.593 8.922 1.00 94.38 89 ASP A CA 1
ATOM 735 C C . ASP A 1 89 ? -7.570 -3.530 8.208 1.00 94.38 89 ASP A C 1
ATOM 737 O O . ASP A 1 89 ? -6.755 -2.853 8.835 1.00 94.38 89 ASP A O 1
ATOM 741 N N . THR A 1 90 ? -7.847 -3.297 6.924 1.00 92.75 90 THR A N 1
ATOM 742 C CA . THR A 1 90 ? -7.238 -2.193 6.179 1.00 92.75 90 THR A CA 1
ATOM 743 C C . THR A 1 90 ? -7.745 -0.849 6.687 1.00 92.75 90 THR A C 1
ATOM 745 O O . THR A 1 90 ? -6.937 0.044 6.924 1.00 92.75 90 THR A O 1
ATOM 748 N N . VAL A 1 91 ? -9.050 -0.705 6.946 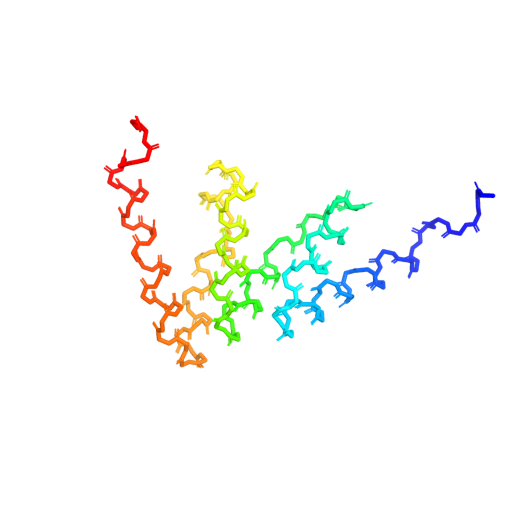1.00 91.56 91 VAL A N 1
ATOM 749 C CA . VAL A 1 91 ? -9.617 0.522 7.536 1.00 91.56 91 VAL A CA 1
ATOM 750 C C . VAL A 1 91 ? -8.981 0.824 8.893 1.00 91.56 91 VAL A C 1
ATOM 752 O O . VAL A 1 91 ? -8.552 1.954 9.128 1.00 91.56 91 VAL A O 1
ATOM 755 N N . LYS A 1 92 ? -8.866 -0.183 9.771 1.00 90.94 92 LYS A N 1
ATOM 756 C CA . LYS A 1 92 ? -8.202 -0.038 11.077 1.00 90.94 92 LYS A CA 1
ATOM 757 C C . LYS A 1 92 ? -6.747 0.390 10.921 1.00 90.94 92 LYS A C 1
ATOM 759 O O . LYS A 1 92 ? -6.318 1.314 11.608 1.00 90.94 92 LYS A O 1
ATOM 764 N N . TRP A 1 93 ? -6.008 -0.261 10.022 1.00 90.62 93 TRP A N 1
ATOM 765 C CA . TRP A 1 93 ? -4.608 0.064 9.770 1.00 90.62 93 TRP A CA 1
ATOM 766 C C . TRP A 1 93 ? -4.452 1.504 9.263 1.00 90.62 93 TRP A C 1
ATOM 768 O O . TRP A 1 93 ? -3.722 2.278 9.877 1.00 90.62 93 TRP A O 1
ATOM 778 N N . VAL A 1 94 ? -5.200 1.907 8.224 1.00 85.25 94 VAL A N 1
ATOM 779 C CA . VAL A 1 94 ? -5.142 3.276 7.678 1.00 85.25 94 VAL A CA 1
ATOM 780 C C . VAL A 1 94 ? -5.507 4.311 8.747 1.00 85.25 94 VAL A C 1
ATOM 782 O O . VAL A 1 94 ? -4.838 5.337 8.855 1.00 85.25 94 VAL A O 1
ATOM 785 N N . HIS A 1 95 ? -6.544 4.057 9.551 1.00 84.88 95 HIS A N 1
ATOM 786 C CA . HIS A 1 95 ? -6.953 4.961 10.627 1.00 84.88 95 HIS A CA 1
ATOM 787 C C . HIS A 1 95 ? -5.844 5.137 11.673 1.00 84.88 95 HIS A C 1
ATOM 789 O O . HIS A 1 95 ? -5.451 6.265 11.967 1.00 84.88 95 HIS A O 1
ATOM 795 N N . HIS A 1 96 ? -5.271 4.029 12.151 1.00 84.88 96 HIS A N 1
ATOM 796 C CA . HIS A 1 96 ? -4.200 4.050 13.144 1.00 84.88 96 HIS A CA 1
ATOM 797 C C . HIS A 1 96 ? -2.955 4.785 12.638 1.00 84.88 96 HIS A C 1
ATOM 799 O O . HIS A 1 96 ? -2.408 5.646 13.321 1.00 84.88 96 HIS A O 1
ATOM 805 N N . THR A 1 97 ? -2.548 4.507 11.400 1.00 79.69 97 THR A N 1
ATOM 806 C CA . THR A 1 97 ? -1.380 5.135 10.784 1.00 79.69 97 THR A CA 1
ATOM 807 C C . THR A 1 97 ? -1.539 6.655 10.634 1.00 79.69 97 THR A C 1
ATOM 809 O O . THR A 1 97 ? -0.568 7.393 10.796 1.00 79.69 97 THR A O 1
ATOM 812 N N . ARG A 1 98 ? -2.751 7.162 10.368 1.00 75.25 98 ARG A N 1
ATOM 813 C CA . ARG A 1 98 ? -3.004 8.616 10.300 1.00 75.25 98 ARG A CA 1
ATOM 814 C C . ARG A 1 98 ? -2.920 9.284 11.672 1.00 75.25 98 ARG A C 1
ATOM 816 O O . ARG A 1 98 ? -2.386 10.391 11.774 1.00 75.25 98 ARG A O 1
ATOM 823 N N . ASP A 1 99 ? -3.425 8.627 12.710 1.00 72.19 99 ASP A N 1
ATOM 824 C CA . ASP A 1 99 ? -3.368 9.139 14.082 1.00 72.19 99 ASP A CA 1
ATOM 825 C C . ASP A 1 99 ? -1.929 9.186 14.605 1.00 72.19 99 ASP A C 1
ATOM 827 O O . ASP A 1 99 ? -1.506 10.192 15.182 1.00 72.19 99 ASP A O 1
ATOM 831 N N . GLU A 1 100 ? -1.140 8.143 14.334 1.00 69.44 100 GLU A N 1
ATOM 832 C CA . GLU A 1 100 ? 0.284 8.111 14.675 1.00 69.44 100 GLU A CA 1
ATOM 833 C C . GLU A 1 100 ? 1.059 9.264 14.028 1.00 69.44 100 GLU A C 1
ATOM 835 O O . GLU A 1 100 ? 1.828 9.943 14.713 1.00 69.44 100 GLU A O 1
ATOM 840 N N . GLN A 1 101 ? 0.813 9.542 12.745 1.00 67.81 101 GLN A N 1
ATOM 841 C CA . GLN A 1 101 ? 1.447 10.656 12.034 1.00 67.81 101 GLN A CA 1
ATOM 842 C C . GLN A 1 101 ? 1.083 12.015 12.625 1.00 67.81 101 GLN A C 1
ATOM 844 O O . GLN A 1 101 ? 1.965 12.836 12.868 1.00 67.81 101 GLN A O 1
ATOM 849 N N . ARG A 1 102 ? -0.203 12.245 12.914 1.00 67.44 102 ARG A N 1
ATOM 850 C CA . ARG A 1 102 ? -0.658 13.493 13.547 1.00 67.44 102 ARG A CA 1
ATOM 851 C C . ARG A 1 102 ? -0.081 13.686 14.945 1.00 67.44 102 ARG A C 1
ATOM 853 O O . ARG A 1 102 ? 0.063 14.821 15.386 1.00 67.44 102 ARG A O 1
ATOM 860 N N . SER A 1 103 ? 0.229 12.594 15.640 1.00 69.19 103 SER A N 1
ATOM 861 C CA . SER A 1 103 ? 0.796 12.628 16.989 1.00 69.19 103 SER A CA 1
ATOM 862 C C . SER A 1 103 ? 2.309 12.888 17.039 1.00 69.19 103 SER A C 1
ATOM 864 O O . SER A 1 103 ? 2.852 13.003 18.134 1.00 69.19 103 SER A O 1
ATOM 866 N N . GLY A 1 104 ? 3.003 12.979 15.894 1.00 59.56 104 GLY A N 1
ATOM 867 C CA . GLY A 1 104 ? 4.443 13.273 15.836 1.00 59.56 104 GLY A CA 1
ATOM 868 C C . GLY A 1 104 ? 5.352 12.168 16.395 1.00 59.56 104 GLY A C 1
ATOM 869 O O . GLY A 1 104 ? 6.553 12.370 16.535 1.00 59.56 104 GLY A O 1
ATOM 870 N N . LYS A 1 105 ? 4.818 10.977 16.692 1.00 54.16 105 LYS A N 1
ATOM 871 C CA . LYS A 1 105 ? 5.558 9.871 17.333 1.00 54.16 105 LYS A CA 1
ATOM 872 C C . LYS A 1 105 ? 6.645 9.216 16.467 1.00 54.16 105 LYS A C 1
ATOM 874 O O . LYS A 1 105 ? 7.297 8.288 16.927 1.00 54.16 105 LYS A O 1
ATOM 879 N N . TRP A 1 106 ? 6.846 9.693 15.242 1.00 49.91 106 TRP A N 1
ATOM 880 C CA . 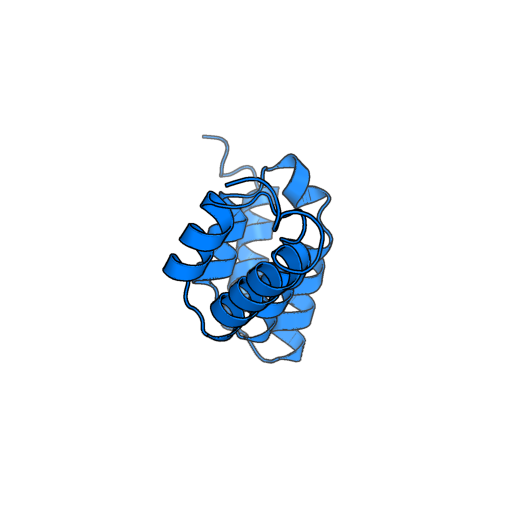TRP A 1 106 ? 7.826 9.169 14.287 1.00 49.91 106 TRP A CA 1
ATOM 881 C C . TRP A 1 106 ? 9.062 10.071 14.108 1.00 49.91 106 TRP A C 1
ATOM 883 O O . TRP A 1 106 ? 9.927 9.748 13.300 1.00 49.91 106 TRP A O 1
ATOM 893 N N . THR A 1 107 ? 9.181 11.180 14.851 1.00 43.28 107 THR A N 1
ATOM 894 C CA . THR A 1 107 ? 10.373 12.056 14.824 1.00 43.28 107 THR A CA 1
ATOM 895 C C . THR A 1 107 ? 11.275 11.896 16.057 1.00 43.28 107 THR A C 1
ATOM 897 O O . THR A 1 107 ? 11.803 12.886 16.561 1.00 43.28 107 THR A O 1
ATOM 900 N N . SER A 1 108 ? 11.445 10.687 16.600 1.00 36.91 108 SER A N 1
ATOM 901 C CA . SER A 1 108 ? 12.404 10.419 17.691 1.00 36.91 108 SER A CA 1
ATOM 902 C C . SER A 1 108 ? 13.220 9.166 17.440 1.00 36.91 108 SER A C 1
ATOM 904 O O . SER A 1 108 ? 12.636 8.189 16.925 1.00 36.91 108 SER A O 1
#

Secondary structure (DSSP, 8-state):
--SS-SSHHHHHHHHHHHHHHHTT-HHHHHHHHHHS--S-HHHHHHHHHHHT-HHHHHHHHHHS-HHHHHH-HHHHHHHHHHHHTT-HHHHHHHHHHHHHHHTTTT--

Organism: NCBI:txid2496075

pLDDT: mean 77.34, std 16.76, range [36.91, 96.94]